Protein AF-A0A1B8H4B2-F1 (afdb_monomer)

Radius of gyration: 18.67 Å; Cα contacts (8 Å, |Δi|>4): 135; chains: 1; bounding box: 49×42×50 Å

Nearest PDB structures (foldseek):
  1f4z-assembly1_A  TM=3.715E-01  e=9.929E+00  Halobacterium salinarum
  3vkg-assembly2_A  TM=2.828E-01  e=6.479E+00  Dictyostelium discoideum
  3hao-assembly2_B  TM=2.052E-01  e=3.799E+00  Halobacterium salinarum
  3haq-assembly1_A  TM=2.045E-01  e=4.008E+00  Halobacterium salinarum
  3vkh-assembly2_B  TM=1.996E-01  e=5.520E+00  Dictyostelium discoideum

pLDDT: mean 79.09, std 17.7, range [23.7, 95.62]

Sequence (175 aa):
MKLTNILPSAHKASPENKCLKNMSELPYINKLLQKLDSLKNTNVKFEGQYVNFRSDIVKLSKNVLSLHYNAELTDLGIKDKPEQIKNEPAKTTLNERAKEWYQQERNTIPVAIIKREIDHVCAEKKIGLTSEEINRIVDIVNEKHIQNNMLAKDGATYSTMFSLKLDGELSKKNK

Mean predicted aligned error: 9.48 Å

Structure (mmCIF, N/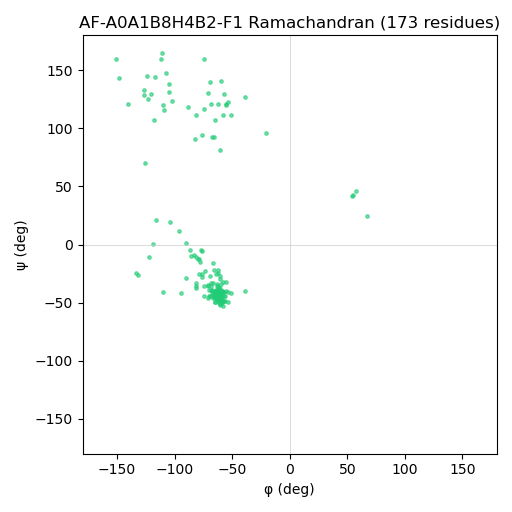CA/C/O backbone):
data_AF-A0A1B8H4B2-F1
#
_entry.id   AF-A0A1B8H4B2-F1
#
loop_
_atom_site.group_PDB
_atom_site.id
_atom_site.type_symbol
_atom_site.label_atom_id
_atom_site.label_alt_id
_atom_site.label_comp_id
_atom_site.label_asym_id
_atom_site.label_entity_id
_atom_site.label_seq_id
_atom_site.pdbx_PDB_ins_code
_atom_site.Cartn_x
_atom_site.Cartn_y
_atom_site.Cartn_z
_atom_site.occupancy
_atom_site.B_iso_or_equiv
_atom_site.auth_seq_id
_atom_site.auth_comp_id
_atom_site.auth_asym_id
_atom_site.auth_atom_id
_atom_site.pdbx_PDB_model_num
ATOM 1 N N . MET A 1 1 ? 8.060 24.502 3.708 1.00 30.12 1 MET A N 1
ATOM 2 C CA . MET A 1 1 ? 7.908 23.917 2.357 1.00 30.12 1 MET A CA 1
ATOM 3 C C . MET A 1 1 ? 6.444 24.003 1.957 1.00 30.12 1 MET A C 1
ATOM 5 O O . MET A 1 1 ? 5.607 23.489 2.686 1.00 30.12 1 MET A O 1
ATOM 9 N N . LYS A 1 2 ? 6.115 24.718 0.875 1.00 23.70 2 LYS A N 1
ATOM 10 C CA . LYS A 1 2 ? 4.740 24.812 0.360 1.00 23.70 2 LYS A CA 1
ATOM 11 C C . LYS A 1 2 ? 4.450 23.566 -0.481 1.00 23.70 2 LYS A C 1
ATOM 13 O O . LYS A 1 2 ? 5.031 23.420 -1.549 1.00 23.70 2 LYS A O 1
ATOM 18 N N . LEU A 1 3 ? 3.563 22.696 -0.000 1.00 29.05 3 LEU A N 1
ATOM 19 C CA . LEU A 1 3 ? 2.916 21.663 -0.812 1.00 29.05 3 LEU A CA 1
ATOM 20 C C . LEU A 1 3 ? 1.990 22.369 -1.807 1.00 29.05 3 LEU A C 1
ATOM 22 O O . LEU A 1 3 ? 0.854 22.722 -1.495 1.00 29.05 3 LEU A O 1
ATOM 26 N N . THR A 1 4 ? 2.504 22.653 -2.998 1.00 28.56 4 THR A N 1
ATOM 27 C CA . THR A 1 4 ? 1.667 22.999 -4.142 1.00 28.56 4 THR A CA 1
ATOM 28 C C . THR A 1 4 ? 0.826 21.778 -4.488 1.00 28.56 4 THR A C 1
ATOM 30 O O . THR A 1 4 ? 1.342 20.796 -5.018 1.00 28.56 4 THR A O 1
ATOM 33 N N . ASN A 1 5 ? -0.470 21.850 -4.175 1.00 33.06 5 ASN A N 1
ATOM 34 C CA . ASN A 1 5 ? -1.506 20.977 -4.719 1.00 33.06 5 ASN A CA 1
ATOM 35 C C . ASN A 1 5 ? -1.555 21.162 -6.240 1.00 33.06 5 ASN A C 1
ATOM 37 O O . ASN A 1 5 ? -2.374 21.912 -6.767 1.00 33.06 5 ASN A O 1
ATOM 41 N N . ILE A 1 6 ? -0.654 20.494 -6.952 1.00 34.59 6 ILE A N 1
ATOM 42 C CA . ILE A 1 6 ? -0.807 20.266 -8.381 1.00 34.59 6 ILE A CA 1
ATOM 43 C C . ILE A 1 6 ? -1.840 19.149 -8.474 1.00 34.59 6 ILE A C 1
ATOM 45 O O . ILE A 1 6 ? -1.501 17.980 -8.334 1.00 34.59 6 ILE A O 1
ATOM 49 N N . LEU A 1 7 ? -3.117 19.508 -8.636 1.00 33.91 7 LEU A N 1
ATOM 50 C CA . LEU A 1 7 ? -4.117 18.566 -9.133 1.00 33.91 7 LEU A CA 1
ATOM 51 C C . LEU A 1 7 ? -3.621 18.082 -10.502 1.00 33.91 7 LEU A C 1
ATOM 53 O O . LEU A 1 7 ? -3.609 18.887 -11.439 1.00 33.91 7 LEU A O 1
ATOM 57 N N . PRO A 1 8 ? -3.222 16.808 -10.675 1.00 36.84 8 PRO A N 1
ATOM 58 C CA . PRO A 1 8 ? -2.972 16.299 -12.005 1.00 36.84 8 PRO A CA 1
ATOM 59 C C . PRO A 1 8 ? -4.336 16.233 -12.681 1.00 36.84 8 PRO A C 1
ATOM 61 O O . PRO A 1 8 ? -5.260 15.577 -12.192 1.00 36.84 8 PRO A O 1
ATOM 64 N N . SER A 1 9 ? -4.468 16.952 -13.793 1.00 34.56 9 SER A N 1
ATOM 65 C CA . SER A 1 9 ? -5.595 16.861 -14.716 1.00 34.56 9 SER A CA 1
ATOM 66 C C . SER A 1 9 ? -6.030 15.402 -14.860 1.00 34.56 9 SER A C 1
ATOM 68 O O . SER A 1 9 ? -5.176 14.553 -15.141 1.00 34.56 9 SER A O 1
ATOM 70 N N . ALA A 1 10 ? -7.326 15.143 -14.646 1.00 38.44 10 ALA A N 1
ATOM 71 C CA . ALA A 1 10 ? -7.994 13.844 -14.710 1.00 38.44 10 ALA A CA 1
ATOM 72 C C . ALA A 1 10 ? -7.206 12.808 -15.528 1.00 38.44 10 ALA A C 1
ATOM 74 O O . ALA A 1 10 ? -7.279 12.769 -16.759 1.00 38.44 10 ALA A O 1
ATOM 75 N N . HIS A 1 11 ? -6.416 11.984 -14.833 1.00 40.41 11 HIS A N 1
ATOM 76 C CA . HIS A 1 11 ? -5.754 10.838 -15.433 1.00 40.41 11 HIS A CA 1
ATOM 77 C C . HIS A 1 11 ? -6.846 9.856 -15.850 1.00 40.41 11 HIS A C 1
ATOM 79 O O . HIS A 1 11 ? -7.305 9.039 -15.057 1.00 40.41 11 HIS A O 1
ATOM 85 N N . LYS A 1 12 ? -7.308 9.959 -17.102 1.00 39.72 12 LYS A N 1
ATOM 86 C CA . LYS A 1 12 ? -8.072 8.883 -17.733 1.00 39.72 12 LYS A CA 1
ATOM 87 C C . LYS A 1 12 ? -7.207 7.632 -17.638 1.00 39.72 12 LYS A C 1
ATOM 89 O O . LYS A 1 12 ? -6.075 7.641 -18.121 1.00 39.72 12 LYS A O 1
ATOM 94 N N . ALA A 1 13 ? -7.734 6.593 -16.993 1.00 40.00 13 ALA A N 1
ATOM 95 C CA . ALA A 1 13 ? -7.097 5.289 -16.932 1.00 40.00 13 ALA A CA 1
ATOM 96 C C . ALA A 1 13 ? -6.724 4.863 -18.361 1.00 40.00 13 ALA A C 1
ATOM 98 O O . ALA A 1 13 ? -7.590 4.662 -19.214 1.00 40.00 13 ALA A O 1
ATOM 99 N N . SER A 1 14 ? -5.421 4.821 -18.638 1.00 42.91 14 SER A N 1
ATOM 100 C CA . SER A 1 14 ? -4.885 4.231 -19.860 1.00 42.91 14 SER A CA 1
ATOM 101 C C . SER A 1 14 ? -5.310 2.758 -19.907 1.00 42.91 14 SER A C 1
ATOM 103 O O . SER A 1 14 ? -5.304 2.117 -18.854 1.00 42.91 14 SER A O 1
ATOM 105 N N . PRO A 1 15 ? -5.681 2.204 -21.077 1.00 43.34 15 PRO A N 1
ATOM 106 C CA . PRO A 1 15 ? -6.052 0.799 -21.177 1.00 43.34 15 PRO A CA 1
ATOM 107 C C . PRO A 1 15 ? -4.941 -0.100 -20.606 1.00 43.34 15 PRO A C 1
ATOM 109 O O . PRO A 1 15 ? -3.798 -0.047 -21.070 1.00 43.34 15 PRO A O 1
ATOM 112 N N . GLU A 1 16 ? -5.312 -0.920 -19.610 1.00 48.84 16 GLU A N 1
ATOM 113 C CA . GLU A 1 16 ? -4.465 -1.800 -18.775 1.00 48.84 16 GLU A CA 1
ATOM 114 C C . GLU A 1 16 ? -3.327 -2.484 -19.561 1.00 48.84 16 GLU A C 1
ATOM 116 O O . GLU A 1 16 ? -2.185 -2.560 -19.106 1.00 48.84 16 GLU A O 1
ATOM 121 N N . ASN A 1 17 ? -3.605 -2.923 -20.790 1.00 50.09 17 ASN A N 1
ATOM 122 C CA . ASN A 1 17 ? -2.714 -3.788 -21.562 1.00 50.09 17 ASN A CA 1
ATOM 123 C C . ASN A 1 17 ? -1.403 -3.142 -22.041 1.00 50.09 17 ASN A C 1
ATOM 125 O O . ASN A 1 17 ? -0.423 -3.862 -22.230 1.00 50.09 17 ASN A O 1
ATOM 129 N N . LYS A 1 18 ? -1.334 -1.816 -22.244 1.00 54.12 18 LYS A N 1
ATOM 130 C CA . LYS A 1 18 ? -0.090 -1.183 -22.739 1.00 54.12 18 LYS A CA 1
ATOM 131 C C . LYS A 1 18 ? 0.933 -0.939 -21.627 1.00 54.12 18 LYS A C 1
ATOM 133 O O . LYS A 1 18 ? 2.124 -1.131 -21.854 1.00 54.12 18 LYS A O 1
ATOM 138 N N . CYS A 1 19 ? 0.484 -0.564 -20.428 1.00 63.81 19 CYS A N 1
ATOM 139 C CA . CYS A 1 19 ? 1.382 -0.304 -19.299 1.00 63.81 19 CYS A CA 1
ATOM 140 C C . CYS A 1 19 ? 1.935 -1.607 -18.696 1.00 63.81 19 CYS A C 1
ATOM 142 O O . CYS A 1 19 ? 3.105 -1.648 -18.325 1.00 63.81 19 CYS A O 1
ATOM 144 N N . LEU A 1 20 ? 1.136 -2.685 -18.650 1.00 65.38 20 LEU A N 1
ATOM 145 C CA . LEU A 1 20 ? 1.520 -3.978 -18.054 1.00 65.38 20 LEU A CA 1
ATOM 146 C C . LEU A 1 20 ? 2.768 -4.603 -18.684 1.00 65.38 20 LEU A C 1
ATOM 148 O O . LEU A 1 20 ? 3.631 -5.092 -17.957 1.00 65.38 20 LEU A O 1
ATOM 152 N N . LYS A 1 21 ? 2.911 -4.529 -20.012 1.00 70.69 21 LYS A N 1
ATOM 153 C CA . LYS A 1 21 ? 4.080 -5.090 -20.702 1.00 70.69 21 LYS A CA 1
ATOM 154 C C . LYS A 1 21 ? 5.376 -4.387 -20.284 1.00 70.69 21 LYS A C 1
ATOM 156 O O . LYS A 1 21 ? 6.321 -5.056 -19.886 1.00 70.69 21 LYS A O 1
ATOM 161 N N . ASN A 1 22 ? 5.391 -3.056 -20.279 1.00 73.62 22 ASN A N 1
ATOM 162 C CA . ASN A 1 22 ? 6.582 -2.285 -19.906 1.00 73.62 22 ASN A CA 1
ATOM 163 C C . ASN A 1 22 ? 6.877 -2.375 -18.398 1.00 73.62 22 ASN A C 1
ATOM 165 O O . ASN A 1 22 ? 8.034 -2.453 -18.000 1.00 73.62 22 ASN A O 1
ATOM 169 N N . MET A 1 23 ? 5.838 -2.432 -17.556 1.00 81.19 23 MET A N 1
ATOM 170 C CA . MET A 1 23 ? 5.988 -2.651 -16.113 1.00 81.19 23 MET A CA 1
ATOM 171 C C . MET A 1 23 ? 6.643 -3.998 -15.789 1.00 81.19 23 MET A C 1
ATOM 173 O O . MET A 1 23 ? 7.462 -4.073 -14.877 1.00 81.19 23 MET A O 1
ATOM 177 N N . SER A 1 24 ? 6.316 -5.053 -16.542 1.00 78.00 24 SER A N 1
ATOM 178 C CA . SER A 1 24 ? 6.902 -6.386 -16.342 1.00 78.00 24 SER A CA 1
ATOM 179 C C . SER A 1 24 ? 8.402 -6.457 -16.654 1.00 78.00 24 SER A C 1
ATOM 181 O O . SER A 1 24 ? 9.077 -7.378 -16.198 1.00 78.00 24 SER A O 1
ATOM 183 N N . GLU A 1 25 ? 8.949 -5.465 -17.366 1.00 83.50 25 GLU A N 1
ATOM 184 C CA . GLU A 1 25 ? 10.391 -5.352 -17.609 1.00 83.50 25 GLU A CA 1
ATOM 185 C C . GLU A 1 25 ? 11.158 -4.799 -16.397 1.00 83.50 25 GLU A C 1
ATOM 187 O O . GLU A 1 25 ? 12.382 -4.919 -16.348 1.00 83.50 25 GLU A O 1
ATOM 192 N N . LEU A 1 26 ? 10.468 -4.204 -15.415 1.00 85.81 26 LEU A N 1
ATOM 193 C CA . LEU A 1 26 ? 11.086 -3.710 -14.186 1.00 85.81 26 LEU A CA 1
ATOM 194 C C . LEU A 1 26 ? 11.129 -4.832 -13.136 1.00 85.81 26 LEU A C 1
ATOM 196 O O . LEU A 1 26 ? 10.068 -5.301 -12.711 1.00 85.81 26 LEU A O 1
ATOM 200 N N . PRO A 1 27 ? 12.318 -5.261 -12.663 1.00 88.00 27 PRO A N 1
ATOM 201 C CA . PRO A 1 27 ? 12.447 -6.445 -11.813 1.00 88.00 27 PRO A CA 1
ATOM 202 C C . PRO A 1 27 ? 11.582 -6.425 -10.547 1.00 88.00 27 PRO A C 1
ATOM 204 O O . PRO A 1 27 ? 11.022 -7.449 -10.156 1.00 88.00 27 PRO A O 1
ATOM 207 N N . TYR A 1 28 ? 11.469 -5.276 -9.882 1.00 89.00 28 TYR A N 1
ATOM 208 C CA . TYR A 1 28 ? 10.693 -5.132 -8.656 1.00 89.00 28 TYR A CA 1
ATOM 209 C C . TYR A 1 28 ? 9.188 -5.120 -8.929 1.00 89.00 28 TYR A C 1
ATOM 211 O O . TYR A 1 28 ? 8.451 -5.840 -8.257 1.00 89.00 28 TYR A O 1
ATOM 219 N N . ILE A 1 29 ? 8.729 -4.384 -9.947 1.00 87.75 29 ILE A N 1
ATOM 220 C CA . ILE A 1 29 ? 7.307 -4.366 -10.321 1.00 87.75 29 ILE A CA 1
ATOM 221 C C . ILE A 1 29 ? 6.866 -5.752 -10.796 1.00 87.75 29 ILE A C 1
ATOM 223 O O . ILE A 1 29 ? 5.813 -6.228 -10.381 1.00 87.75 29 ILE A O 1
ATOM 227 N N . ASN A 1 30 ? 7.699 -6.457 -11.565 1.00 89.88 30 ASN A N 1
ATOM 228 C CA . ASN A 1 30 ? 7.417 -7.830 -11.973 1.00 89.88 30 ASN A CA 1
ATOM 229 C C . ASN A 1 30 ? 7.251 -8.771 -10.766 1.00 89.88 30 ASN A C 1
ATOM 231 O O . ASN A 1 30 ? 6.306 -9.553 -10.716 1.00 89.88 30 ASN A O 1
ATOM 235 N N . LYS A 1 31 ? 8.100 -8.645 -9.735 1.00 91.44 31 LYS A N 1
ATOM 236 C CA . LYS A 1 31 ? 7.929 -9.400 -8.479 1.00 91.44 31 LYS A CA 1
ATOM 237 C C . LYS A 1 31 ? 6.599 -9.087 -7.787 1.00 91.44 31 LYS A C 1
ATOM 239 O O . LYS A 1 31 ? 5.997 -9.990 -7.210 1.00 91.44 31 LYS A O 1
ATOM 244 N N . LEU A 1 32 ? 6.139 -7.834 -7.812 1.00 90.50 32 LEU A N 1
ATOM 245 C CA . LEU A 1 32 ? 4.829 -7.467 -7.264 1.00 90.50 32 LEU A CA 1
ATOM 246 C C . LEU A 1 32 ? 3.690 -8.076 -8.090 1.00 90.50 32 LEU A C 1
ATOM 248 O O . LEU A 1 32 ? 2.776 -8.653 -7.509 1.00 90.50 32 LEU A O 1
ATOM 252 N N . LEU A 1 33 ? 3.772 -8.025 -9.422 1.00 89.62 33 LEU A N 1
ATOM 253 C CA . LEU A 1 33 ? 2.786 -8.636 -10.319 1.00 89.62 33 LEU A CA 1
ATOM 254 C C . LEU A 1 33 ? 2.684 -10.152 -10.104 1.00 89.62 33 LEU A C 1
ATOM 256 O O . LEU A 1 33 ? 1.586 -10.661 -9.910 1.00 89.62 33 LEU A O 1
ATOM 260 N N . GLN A 1 34 ? 3.818 -10.852 -10.019 1.00 90.19 34 GLN A N 1
ATOM 261 C CA . GLN A 1 34 ? 3.853 -12.290 -9.729 1.00 90.19 34 GLN A CA 1
ATOM 262 C C . GLN A 1 34 ? 3.204 -12.630 -8.382 1.00 90.19 34 GLN A C 1
ATOM 264 O O . GLN A 1 34 ? 2.477 -13.617 -8.273 1.00 90.19 34 GLN A O 1
ATOM 269 N N . LYS A 1 35 ? 3.426 -11.804 -7.349 1.00 88.88 35 LYS A N 1
ATOM 270 C CA . LYS A 1 35 ? 2.748 -11.970 -6.055 1.00 88.88 35 LYS A CA 1
ATOM 271 C C . LYS A 1 35 ? 1.239 -11.803 -6.188 1.00 88.88 35 LYS A C 1
ATOM 273 O O . LYS A 1 35 ? 0.509 -12.617 -5.633 1.00 88.88 35 LYS A O 1
ATOM 278 N N . LEU A 1 36 ? 0.777 -10.792 -6.923 1.00 89.12 36 LEU A N 1
ATOM 279 C CA . LEU A 1 36 ? -0.651 -10.579 -7.162 1.00 89.12 36 LEU A CA 1
ATOM 280 C C . LEU A 1 36 ? -1.280 -11.758 -7.906 1.00 89.12 36 LEU A C 1
ATOM 282 O O . LEU A 1 36 ? -2.327 -12.240 -7.491 1.00 89.12 36 LEU A O 1
ATOM 286 N N . ASP A 1 37 ? -0.619 -12.268 -8.943 1.00 85.94 37 ASP A N 1
ATOM 287 C CA . ASP A 1 37 ? -1.115 -13.403 -9.729 1.00 85.94 37 ASP A CA 1
ATOM 288 C C . ASP A 1 37 ? -1.172 -14.711 -8.919 1.00 85.94 37 ASP A C 1
ATOM 290 O O . ASP A 1 37 ? -1.938 -15.613 -9.247 1.00 85.94 37 ASP A O 1
ATOM 294 N N . SER A 1 38 ? -0.400 -14.811 -7.830 1.00 88.44 38 SER A N 1
ATOM 295 C CA . SER A 1 38 ? -0.439 -15.958 -6.913 1.00 88.44 38 SER A CA 1
ATOM 296 C C . SER A 1 38 ? -1.584 -15.914 -5.889 1.00 88.44 38 SER A C 1
ATOM 298 O O . SER A 1 38 ? -1.831 -16.911 -5.203 1.00 88.44 38 SER A O 1
ATOM 300 N N . LEU A 1 39 ? -2.285 -14.778 -5.761 1.00 87.44 39 LEU A N 1
ATOM 301 C CA . LEU A 1 39 ? -3.377 -14.625 -4.803 1.00 87.44 39 LEU A CA 1
ATOM 302 C C . LEU A 1 39 ? -4.592 -15.467 -5.207 1.00 87.44 39 LEU A C 1
ATOM 304 O O . LEU A 1 39 ? -4.986 -15.535 -6.368 1.00 87.44 39 LEU A O 1
ATOM 308 N N . LYS A 1 40 ? -5.230 -16.081 -4.208 1.00 84.12 40 LYS A N 1
ATOM 309 C CA . LYS A 1 40 ? -6.493 -16.816 -4.353 1.00 84.12 40 LYS A CA 1
ATOM 310 C C . LYS A 1 40 ? -7.609 -16.068 -3.631 1.00 84.12 40 LYS A C 1
ATOM 312 O O . LYS A 1 40 ? -7.338 -15.287 -2.725 1.00 84.12 40 LYS A O 1
ATOM 317 N N . ASN A 1 41 ? -8.860 -16.345 -4.003 1.00 81.81 41 ASN A N 1
ATOM 318 C CA . ASN A 1 41 ? -10.054 -15.754 -3.381 1.00 81.81 41 ASN A CA 1
ATOM 319 C C . ASN A 1 41 ? -10.066 -14.214 -3.431 1.00 81.81 41 ASN A C 1
ATOM 321 O O . ASN A 1 41 ? -10.342 -13.541 -2.445 1.00 81.81 41 ASN A O 1
ATOM 325 N N . THR A 1 42 ? -9.756 -13.655 -4.599 1.00 86.31 42 THR A N 1
ATOM 326 C CA . THR A 1 42 ? -9.561 -12.209 -4.806 1.00 86.31 42 THR A CA 1
ATOM 327 C C . THR A 1 42 ? -10.862 -11.459 -5.080 1.00 86.31 42 THR A C 1
ATOM 329 O O . THR A 1 42 ? -10.880 -10.231 -5.088 1.00 86.31 42 THR A O 1
ATOM 332 N N . ASN A 1 43 ? -11.961 -12.184 -5.299 1.00 85.44 43 ASN A N 1
ATOM 333 C CA . ASN A 1 43 ? -13.281 -11.605 -5.495 1.00 85.44 43 ASN A CA 1
ATOM 334 C C . ASN A 1 43 ? -13.842 -11.099 -4.164 1.00 85.44 43 ASN A C 1
ATOM 336 O O . ASN A 1 43 ? -14.139 -11.885 -3.268 1.00 85.44 43 ASN A O 1
ATOM 340 N N . VAL A 1 44 ? -14.060 -9.791 -4.079 1.00 82.25 44 VAL A N 1
ATOM 341 C CA . VAL A 1 44 ? -14.752 -9.138 -2.969 1.00 82.25 44 VAL A CA 1
ATOM 342 C C . VAL A 1 44 ? -16.148 -8.757 -3.428 1.00 82.25 44 VAL A C 1
ATOM 344 O O . VAL A 1 44 ? -16.329 -8.159 -4.493 1.00 82.25 44 VAL A O 1
ATOM 347 N N . LYS A 1 45 ? -17.136 -9.103 -2.605 1.00 83.19 45 LYS A N 1
ATOM 348 C CA . LYS A 1 45 ? -18.535 -8.739 -2.794 1.00 8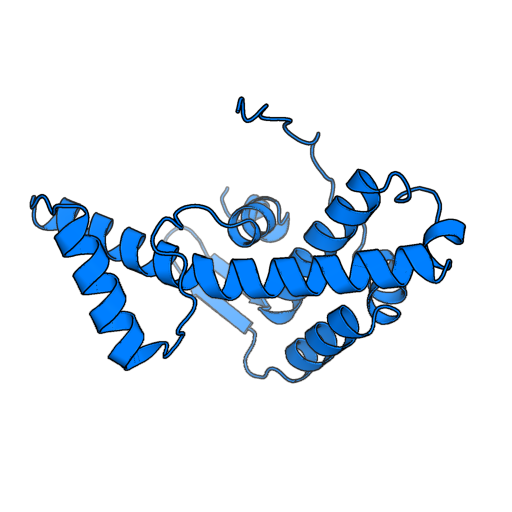3.19 45 LYS A CA 1
ATOM 349 C C . LYS A 1 45 ? -19.036 -8.068 -1.522 1.00 83.19 45 LYS A C 1
ATOM 351 O O . LYS A 1 45 ? -18.884 -8.616 -0.436 1.00 83.19 45 LYS A O 1
ATOM 356 N N . PHE A 1 46 ? -19.630 -6.898 -1.679 1.00 78.81 46 PHE A N 1
ATOM 357 C CA . PHE A 1 46 ? -20.357 -6.190 -0.640 1.00 78.81 46 PHE A CA 1
ATOM 358 C C . PHE A 1 46 ? -21.775 -5.947 -1.147 1.00 78.81 46 PHE A C 1
ATOM 360 O O . PHE A 1 46 ? -21.953 -5.399 -2.235 1.00 78.81 46 PHE A O 1
ATOM 367 N N . GLU A 1 47 ? -22.765 -6.376 -0.374 1.00 82.31 47 GLU A N 1
ATOM 368 C CA . GLU A 1 47 ? -24.180 -6.158 -0.668 1.00 82.31 47 GLU A CA 1
ATOM 369 C C . GLU A 1 47 ? -24.781 -5.313 0.445 1.00 82.31 47 GLU A C 1
ATOM 371 O O . GLU A 1 47 ? -24.952 -5.772 1.572 1.00 82.31 47 GLU A O 1
ATOM 376 N N . GLY A 1 48 ? -25.048 -4.051 0.130 1.00 76.31 48 GLY A N 1
ATOM 377 C CA . GLY A 1 48 ? -25.733 -3.113 1.002 1.00 76.31 48 GLY A CA 1
ATOM 378 C C . GLY A 1 48 ? -27.115 -2.774 0.458 1.00 76.31 48 GLY A C 1
ATOM 379 O O . GLY A 1 48 ? -27.410 -2.970 -0.718 1.00 76.31 48 GLY A O 1
ATOM 380 N N . GLN A 1 49 ? -27.953 -2.189 1.312 1.00 78.75 49 GLN A N 1
ATOM 381 C CA . GLN A 1 49 ? -29.323 -1.799 0.963 1.00 78.75 49 GLN A CA 1
ATOM 382 C C . GLN A 1 49 ? -29.404 -0.867 -0.262 1.00 78.75 49 GLN A C 1
ATOM 384 O O . GLN A 1 49 ? -30.369 -0.934 -1.017 1.00 78.75 49 GLN A O 1
ATOM 389 N N . TYR A 1 50 ? -28.388 -0.023 -0.465 1.00 73.56 50 TYR A N 1
ATOM 390 C CA . TYR A 1 50 ? -28.348 0.981 -1.536 1.00 73.56 50 TYR A CA 1
ATOM 391 C C . TYR A 1 50 ? -27.146 0.837 -2.473 1.00 73.56 50 TYR A C 1
ATOM 393 O O . TYR A 1 50 ? -27.095 1.496 -3.505 1.00 73.56 50 TYR A O 1
ATOM 401 N N . VAL A 1 51 ? -26.167 -0.003 -2.122 1.00 69.00 51 VAL A N 1
ATOM 402 C CA . VAL A 1 51 ? -24.922 -0.149 -2.881 1.00 69.00 51 VAL A CA 1
ATOM 403 C C . VAL A 1 51 ? -24.525 -1.612 -2.912 1.00 69.00 51 VAL A C 1
ATOM 405 O O . VAL A 1 51 ? -24.262 -2.215 -1.875 1.00 69.00 51 VAL A O 1
ATOM 408 N N . ASN A 1 52 ? -24.420 -2.157 -4.120 1.00 73.62 52 ASN A N 1
ATOM 409 C CA . ASN A 1 52 ? -23.841 -3.468 -4.367 1.00 73.62 52 ASN A CA 1
ATOM 410 C C . ASN A 1 52 ? -22.506 -3.280 -5.079 1.00 73.62 52 ASN A C 1
ATOM 412 O O . ASN A 1 52 ? -22.443 -2.726 -6.178 1.00 73.62 52 ASN A O 1
ATOM 416 N N . PHE A 1 53 ? -21.431 -3.760 -4.468 1.00 74.38 53 PHE A N 1
ATOM 417 C CA . PHE A 1 53 ? -20.094 -3.674 -5.026 1.00 74.38 53 PHE A CA 1
ATOM 418 C C . PHE A 1 53 ? -19.507 -5.067 -5.213 1.00 74.38 53 PHE A C 1
ATOM 420 O O . PHE A 1 53 ? -19.470 -5.883 -4.297 1.00 74.38 53 PHE A O 1
ATOM 427 N N . ARG A 1 54 ? -19.004 -5.322 -6.419 1.00 77.94 54 ARG A N 1
ATOM 428 C CA . ARG A 1 54 ? -18.168 -6.480 -6.725 1.00 77.94 54 ARG A CA 1
ATOM 429 C C . ARG A 1 54 ? -16.885 -5.994 -7.370 1.00 77.94 54 ARG A C 1
ATOM 431 O O . ARG A 1 54 ? -16.944 -5.189 -8.308 1.00 77.94 54 ARG A O 1
ATOM 438 N N . SER A 1 55 ? -15.761 -6.510 -6.890 1.00 81.12 55 SER A N 1
ATOM 439 C CA . SER A 1 55 ? -14.449 -6.238 -7.463 1.00 81.12 55 SER A CA 1
ATOM 440 C C . SER A 1 55 ? -13.482 -7.386 -7.259 1.00 81.12 55 SER A C 1
ATOM 442 O O . SER A 1 55 ? -13.654 -8.214 -6.369 1.00 81.12 55 SER A O 1
ATOM 444 N N . ASP A 1 56 ? -12.453 -7.403 -8.094 1.00 84.50 56 ASP A N 1
ATOM 445 C CA . ASP A 1 56 ? -11.313 -8.295 -7.976 1.00 84.50 56 ASP A CA 1
ATOM 446 C C . ASP A 1 56 ? -10.126 -7.516 -7.392 1.00 84.50 56 ASP A C 1
ATOM 448 O O . ASP A 1 56 ? -9.724 -6.480 -7.932 1.00 84.50 56 ASP A O 1
ATOM 452 N N . ILE A 1 57 ? -9.579 -7.998 -6.275 1.00 84.88 57 ILE A N 1
ATOM 453 C CA . ILE A 1 57 ? -8.420 -7.400 -5.602 1.00 84.88 57 ILE A CA 1
ATOM 454 C C .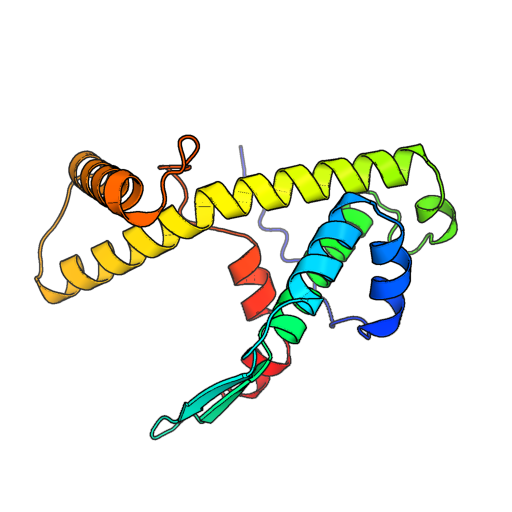 ILE A 1 57 ? -7.208 -7.353 -6.538 1.00 84.88 57 ILE A C 1
ATOM 456 O O . ILE A 1 57 ? -6.515 -6.342 -6.562 1.00 84.88 57 ILE A O 1
ATOM 460 N N . VAL A 1 58 ? -6.965 -8.387 -7.348 1.00 87.06 58 VAL A N 1
ATOM 461 C CA . VAL A 1 58 ? -5.827 -8.431 -8.281 1.00 87.06 58 VAL A CA 1
ATOM 462 C C . VAL A 1 58 ? -5.963 -7.342 -9.331 1.00 87.06 58 VAL A C 1
ATOM 464 O O . VAL A 1 58 ? -4.988 -6.645 -9.615 1.00 87.06 58 VAL A O 1
ATOM 467 N N . LYS A 1 59 ? -7.171 -7.150 -9.872 1.00 83.81 59 LYS A N 1
ATOM 468 C CA . LYS A 1 59 ? -7.435 -6.075 -10.836 1.00 83.81 59 LYS A CA 1
ATOM 469 C C . LYS A 1 59 ? -7.189 -4.703 -10.205 1.00 83.81 59 LYS A C 1
ATOM 471 O O . LYS A 1 59 ? -6.436 -3.904 -10.757 1.00 83.81 59 LYS A O 1
ATOM 476 N N . LEU A 1 60 ? -7.735 -4.461 -9.011 1.00 83.50 60 LEU A N 1
ATOM 477 C CA . LEU A 1 60 ? -7.518 -3.204 -8.284 1.00 83.50 60 LEU A CA 1
ATOM 478 C C . LEU A 1 60 ? -6.034 -2.958 -7.993 1.00 83.50 60 LEU A C 1
ATOM 480 O O . LEU A 1 60 ? -5.533 -1.859 -8.218 1.00 83.50 60 LEU A O 1
ATOM 484 N N . SER A 1 61 ? -5.303 -3.973 -7.536 1.00 86.50 61 SER A N 1
ATOM 485 C CA . SER A 1 61 ? -3.874 -3.844 -7.251 1.00 86.50 61 SER A CA 1
ATOM 486 C C . SER A 1 61 ? -3.052 -3.558 -8.511 1.00 86.50 61 SER A C 1
ATOM 488 O O . SER A 1 61 ? -2.161 -2.710 -8.474 1.00 86.50 61 SER A O 1
ATOM 490 N N . LYS A 1 62 ? -3.369 -4.195 -9.646 1.00 86.38 62 LYS A N 1
ATOM 491 C CA . LYS A 1 62 ? -2.735 -3.888 -10.941 1.00 86.38 62 LYS A CA 1
ATOM 492 C C . LYS A 1 62 ? -3.028 -2.454 -11.392 1.00 86.38 62 LYS A C 1
ATOM 494 O O . LYS A 1 62 ? -2.132 -1.798 -11.928 1.00 86.38 62 LYS A O 1
ATOM 499 N N . ASN A 1 63 ? -4.226 -1.937 -11.121 1.00 83.50 63 ASN A N 1
ATOM 500 C CA . ASN A 1 63 ? -4.580 -0.545 -11.407 1.00 83.50 63 ASN A CA 1
ATOM 501 C C . ASN A 1 63 ? -3.791 0.438 -10.542 1.00 83.50 63 ASN A C 1
ATOM 503 O O . ASN A 1 63 ? -3.238 1.398 -11.076 1.00 83.50 63 ASN A O 1
ATOM 507 N N . VAL A 1 64 ? -3.657 0.171 -9.239 1.00 86.56 64 VAL A N 1
ATOM 508 C CA . VAL A 1 64 ? -2.819 0.981 -8.338 1.00 86.56 64 VAL A CA 1
ATOM 509 C C . VAL A 1 64 ? -1.370 1.018 -8.831 1.00 86.56 64 VAL A C 1
ATOM 511 O O . VAL A 1 64 ? -0.807 2.101 -8.984 1.00 86.56 64 VAL A O 1
ATOM 514 N N . LEU A 1 65 ? -0.786 -0.141 -9.155 1.00 87.50 65 LEU A N 1
ATOM 515 C CA . LEU A 1 65 ? 0.580 -0.216 -9.687 1.00 87.50 65 LEU A CA 1
ATOM 516 C C . LEU A 1 65 ? 0.728 0.560 -11.000 1.00 87.50 65 LEU A C 1
ATOM 518 O O . LEU A 1 65 ? 1.700 1.290 -11.178 1.00 87.50 65 LEU A O 1
ATOM 522 N N . SER A 1 66 ? -0.254 0.449 -11.896 1.00 85.44 66 SER A N 1
ATOM 523 C CA . SER A 1 66 ? -0.257 1.168 -13.174 1.00 85.44 66 SER A CA 1
ATOM 524 C C . SER A 1 66 ? -0.336 2.682 -12.987 1.00 85.44 66 SER A C 1
ATOM 526 O O . SER A 1 66 ? 0.324 3.427 -13.711 1.00 85.44 66 SER A O 1
ATOM 528 N N . LEU A 1 67 ? -1.141 3.156 -12.033 1.00 84.25 67 LEU A N 1
ATOM 529 C CA . LEU A 1 67 ? -1.265 4.579 -11.719 1.00 84.25 67 LEU A CA 1
ATOM 530 C C . LEU A 1 67 ? 0.034 5.135 -11.138 1.00 84.25 67 LEU A C 1
ATOM 532 O O . LEU A 1 67 ? 0.498 6.169 -11.617 1.00 84.25 67 LEU A O 1
ATOM 536 N N . HIS A 1 68 ? 0.646 4.428 -10.185 1.00 86.50 68 HIS A N 1
ATOM 537 C CA . HIS A 1 68 ? 1.947 4.812 -9.639 1.00 86.50 68 HIS A CA 1
ATOM 538 C C . HIS A 1 68 ? 3.021 4.848 -10.736 1.00 86.50 68 HIS A C 1
ATOM 540 O O . HIS A 1 68 ? 3.658 5.877 -10.936 1.00 86.50 68 HIS A O 1
ATOM 546 N N . TYR A 1 69 ? 3.145 3.782 -11.531 1.00 86.88 69 TYR A N 1
ATOM 547 C CA . TYR A 1 69 ? 4.105 3.723 -12.635 1.00 86.88 69 TYR A CA 1
ATOM 548 C C . TYR A 1 69 ? 3.933 4.879 -13.632 1.00 86.88 69 TYR A C 1
ATOM 550 O O . TYR A 1 69 ? 4.904 5.525 -14.018 1.00 86.88 69 TYR A O 1
ATOM 558 N N . ASN A 1 70 ? 2.695 5.193 -14.021 1.00 86.12 70 ASN A N 1
ATOM 559 C CA . ASN A 1 70 ? 2.422 6.310 -14.925 1.00 86.12 70 ASN A CA 1
ATOM 560 C C . ASN A 1 70 ? 2.741 7.679 -14.303 1.00 86.12 70 ASN A C 1
ATOM 562 O O . ASN A 1 70 ? 3.127 8.593 -15.038 1.00 86.12 70 ASN A O 1
ATOM 566 N N . ALA A 1 71 ? 2.568 7.840 -12.988 1.00 84.94 71 ALA A N 1
ATOM 567 C CA . ALA A 1 71 ? 2.963 9.053 -12.280 1.00 84.94 71 ALA A CA 1
ATOM 568 C C . ALA A 1 71 ? 4.488 9.230 -12.322 1.00 84.94 71 ALA A C 1
ATOM 570 O O . ALA A 1 71 ? 4.957 10.291 -12.724 1.00 84.94 71 ALA A O 1
ATOM 571 N N . GLU A 1 72 ? 5.251 8.169 -12.051 1.00 88.69 72 GLU A N 1
ATOM 572 C CA . GLU A 1 72 ? 6.718 8.195 -12.123 1.00 88.69 72 GLU A CA 1
ATOM 573 C C . GLU A 1 72 ? 7.235 8.480 -13.539 1.00 88.69 72 GLU A C 1
ATOM 575 O O . GLU A 1 72 ? 8.128 9.303 -13.731 1.00 88.69 72 GLU A O 1
ATOM 580 N N . LEU A 1 73 ? 6.633 7.867 -14.564 1.00 86.56 73 LEU A N 1
ATOM 581 C CA . LEU A 1 73 ? 6.964 8.176 -15.960 1.00 86.56 73 LEU A CA 1
ATOM 582 C C . LEU A 1 73 ? 6.706 9.649 -16.317 1.00 86.56 73 LEU A C 1
ATOM 584 O O . LEU A 1 73 ? 7.412 10.216 -17.156 1.00 86.56 73 LEU A O 1
ATOM 588 N N . THR A 1 74 ? 5.670 10.250 -15.724 1.00 86.31 74 THR A N 1
ATOM 589 C CA . THR A 1 74 ? 5.334 11.666 -15.926 1.00 86.31 74 THR A CA 1
ATOM 590 C C . THR A 1 74 ? 6.360 12.560 -15.238 1.00 86.31 74 THR A C 1
ATOM 592 O O . THR A 1 74 ? 6.860 13.483 -15.874 1.00 86.31 74 THR A O 1
ATOM 595 N N . ASP A 1 75 ? 6.713 12.256 -13.986 1.00 86.50 75 ASP A N 1
ATOM 596 C CA . ASP A 1 75 ? 7.716 12.994 -13.206 1.00 86.50 75 ASP A CA 1
ATOM 597 C C . ASP A 1 75 ? 9.094 12.985 -13.883 1.00 86.50 75 ASP A C 1
ATOM 599 O O . ASP A 1 75 ? 9.763 14.010 -13.984 1.00 86.50 75 ASP A O 1
ATOM 603 N N . LEU A 1 76 ? 9.477 11.845 -14.462 1.00 85.69 76 LEU A N 1
ATOM 604 C CA . LEU A 1 76 ? 10.714 11.705 -15.230 1.00 85.69 76 LEU A CA 1
ATOM 605 C C . LEU A 1 76 ? 10.644 12.320 -16.643 1.00 85.69 76 LEU A C 1
ATOM 607 O O . LEU A 1 76 ? 11.650 12.339 -17.350 1.00 85.69 76 LEU A O 1
ATOM 611 N N . GLY A 1 77 ? 9.482 12.805 -17.095 1.00 83.94 77 GLY A N 1
ATOM 612 C CA . GLY A 1 77 ? 9.321 13.410 -18.424 1.00 83.94 77 GLY A CA 1
ATOM 613 C C . GLY A 1 77 ? 9.481 12.430 -19.598 1.00 83.94 77 GLY A C 1
ATOM 614 O O . GLY A 1 77 ? 9.832 12.846 -20.712 1.00 83.94 77 GLY A O 1
ATOM 615 N N . ILE A 1 78 ? 9.235 11.136 -19.352 1.00 84.44 78 ILE A N 1
ATOM 616 C CA . ILE A 1 78 ? 9.440 10.033 -20.313 1.00 84.44 78 ILE A CA 1
ATOM 617 C C . ILE A 1 78 ? 8.163 9.259 -20.668 1.00 84.44 78 ILE A C 1
ATOM 619 O O . ILE A 1 78 ? 8.216 8.328 -21.467 1.00 84.44 78 ILE A O 1
ATOM 623 N N . LYS A 1 79 ? 7.005 9.637 -20.115 1.00 79.31 79 LYS A N 1
ATOM 624 C CA . LYS A 1 79 ? 5.711 8.975 -20.371 1.00 79.31 79 LYS A CA 1
ATOM 625 C C . LYS A 1 79 ? 5.379 8.807 -21.854 1.00 79.31 79 LYS A C 1
ATOM 627 O O . LYS A 1 79 ? 4.932 7.736 -22.257 1.00 79.31 79 LYS A O 1
ATOM 632 N N . ASP A 1 80 ? 5.647 9.835 -22.651 1.00 78.19 80 ASP A N 1
ATOM 633 C CA . ASP A 1 80 ? 5.363 9.845 -24.090 1.00 78.19 80 ASP A CA 1
ATOM 634 C C . ASP A 1 80 ? 6.588 9.457 -24.943 1.00 78.19 80 ASP A C 1
ATOM 636 O O . ASP A 1 80 ? 6.573 9.622 -26.160 1.00 78.19 80 ASP A O 1
ATOM 640 N N . LYS A 1 81 ? 7.653 8.937 -24.309 1.00 80.31 81 LYS A N 1
ATOM 641 C CA . LYS A 1 81 ? 8.950 8.601 -24.925 1.00 80.31 81 LYS A CA 1
ATOM 642 C C . LYS A 1 81 ? 9.327 7.138 -24.644 1.00 80.31 81 LYS A C 1
ATOM 644 O O . LYS A 1 81 ? 10.219 6.864 -23.834 1.00 80.31 81 LYS A O 1
ATOM 649 N N . PRO A 1 82 ? 8.628 6.163 -25.253 1.00 71.00 82 PRO A N 1
ATOM 650 C CA . PRO A 1 82 ? 8.773 4.739 -24.933 1.00 71.00 82 PRO A CA 1
ATOM 651 C C . PRO A 1 82 ? 10.187 4.186 -25.166 1.00 71.00 82 PRO A C 1
ATOM 653 O O . PRO A 1 82 ? 10.600 3.238 -24.502 1.00 71.00 82 PRO A O 1
ATOM 656 N N . GLU A 1 83 ? 10.951 4.778 -26.079 1.00 76.31 83 GLU A N 1
ATOM 657 C CA . GLU A 1 83 ? 12.364 4.484 -26.307 1.00 76.31 83 GLU A CA 1
ATOM 658 C C . GLU A 1 83 ? 13.241 4.806 -25.090 1.00 76.31 83 GLU A C 1
ATOM 660 O O . GLU A 1 83 ? 14.165 4.053 -24.797 1.00 76.31 83 GLU A O 1
ATOM 665 N N . GLN A 1 84 ? 12.913 5.848 -24.319 1.00 75.06 84 GLN A N 1
ATOM 666 C CA . GLN A 1 84 ? 13.679 6.230 -23.129 1.00 75.06 84 GLN A CA 1
ATOM 667 C C . GLN A 1 84 ? 13.405 5.310 -21.937 1.00 75.06 84 GLN A C 1
ATOM 669 O O . GLN A 1 84 ? 14.285 5.113 -21.104 1.00 75.06 84 GLN A O 1
ATOM 674 N N . ILE A 1 85 ? 12.230 4.672 -21.893 1.00 72.56 85 ILE A N 1
ATOM 675 C CA . ILE A 1 85 ? 11.882 3.653 -20.885 1.00 72.56 85 ILE A CA 1
ATOM 676 C C . ILE A 1 85 ? 12.794 2.421 -21.013 1.00 72.56 85 ILE A C 1
ATOM 678 O O . ILE A 1 85 ? 13.023 1.709 -20.039 1.00 72.56 85 ILE A O 1
ATOM 682 N N . LYS A 1 86 ? 13.343 2.169 -22.209 1.00 75.25 86 LYS A N 1
ATOM 683 C CA . LYS A 1 86 ? 14.262 1.053 -22.457 1.00 75.25 86 LYS A CA 1
ATOM 684 C C . LYS A 1 86 ? 15.698 1.328 -22.007 1.00 75.25 86 LYS A C 1
ATOM 686 O O . LYS A 1 86 ? 16.476 0.383 -21.936 1.00 75.25 86 LYS A O 1
ATOM 691 N N . ASN A 1 87 ? 16.039 2.576 -21.686 1.00 82.19 87 ASN A N 1
ATOM 692 C CA . ASN A 1 87 ? 17.378 2.943 -21.240 1.00 82.19 87 ASN A CA 1
ATOM 693 C C . ASN A 1 87 ? 17.639 2.402 -19.826 1.00 82.19 87 ASN A C 1
ATOM 695 O O . ASN A 1 87 ? 16.854 2.651 -18.910 1.00 82.19 87 ASN A O 1
ATOM 699 N N . GLU A 1 88 ? 18.773 1.726 -19.628 1.00 82.69 88 GLU A N 1
ATOM 700 C CA . GLU A 1 88 ? 19.151 1.125 -18.337 1.00 82.69 88 GLU A CA 1
ATOM 701 C C . GLU A 1 88 ? 19.125 2.098 -17.139 1.00 82.69 88 GLU A C 1
ATOM 703 O O . GLU A 1 88 ? 18.590 1.725 -16.089 1.00 82.69 88 GLU A O 1
ATOM 708 N N . PRO A 1 89 ? 19.588 3.361 -17.258 1.00 85.06 89 PRO A N 1
ATOM 709 C CA . PRO A 1 89 ? 19.471 4.324 -16.163 1.00 85.06 89 PRO A CA 1
ATOM 710 C C . PRO A 1 89 ? 18.015 4.603 -15.770 1.00 85.06 89 PRO A C 1
ATOM 712 O O . PRO A 1 89 ? 17.680 4.573 -14.589 1.00 85.06 89 PRO A O 1
ATOM 715 N N . ALA A 1 90 ? 17.126 4.798 -16.751 1.00 83.50 90 ALA A N 1
ATOM 716 C CA . ALA A 1 90 ? 15.711 5.060 -16.494 1.00 83.50 90 ALA A CA 1
ATOM 717 C C . ALA A 1 90 ? 15.019 3.843 -15.861 1.00 83.50 90 ALA A C 1
ATOM 719 O O . ALA A 1 90 ? 14.245 4.000 -14.916 1.00 83.50 90 ALA A O 1
ATOM 720 N N . LYS A 1 91 ? 15.334 2.624 -16.326 1.00 85.44 91 LYS A N 1
ATOM 721 C CA . LYS A 1 91 ? 14.840 1.381 -15.713 1.00 85.44 91 LYS A CA 1
ATOM 722 C C . LYS A 1 91 ? 15.282 1.245 -14.262 1.00 85.44 91 LYS A C 1
ATOM 724 O O . LYS A 1 91 ? 14.462 0.911 -13.409 1.00 85.44 91 LYS A O 1
ATOM 729 N N . THR A 1 92 ? 16.553 1.523 -13.985 1.00 88.25 92 THR A N 1
ATOM 730 C CA . THR A 1 92 ? 17.117 1.452 -12.633 1.00 88.25 92 THR A CA 1
ATOM 731 C C . THR A 1 92 ? 16.403 2.429 -11.704 1.00 88.25 92 THR A C 1
ATOM 733 O O . THR A 1 92 ? 15.865 2.006 -10.681 1.00 88.25 92 THR A O 1
ATOM 736 N N . THR A 1 93 ? 16.274 3.696 -12.112 1.00 90.50 93 THR A N 1
ATOM 737 C CA . THR A 1 93 ? 15.570 4.722 -11.331 1.00 90.50 93 THR A CA 1
ATOM 738 C C . THR A 1 93 ? 14.104 4.364 -11.087 1.00 90.50 93 THR A C 1
ATOM 740 O O . THR A 1 93 ? 13.640 4.425 -9.952 1.00 90.50 93 THR A O 1
ATOM 743 N N . LEU A 1 94 ? 13.362 3.940 -12.116 1.00 89.50 94 LEU A N 1
ATOM 744 C CA . LEU A 1 94 ? 11.960 3.530 -11.958 1.00 89.50 94 LEU A CA 1
ATOM 745 C C . LEU A 1 94 ? 11.814 2.349 -10.989 1.00 89.50 94 LEU A C 1
ATOM 747 O O . LEU A 1 94 ? 10.880 2.300 -10.189 1.00 89.50 94 LEU A O 1
ATOM 751 N N . ASN A 1 95 ? 12.736 1.391 -11.055 1.00 90.50 95 ASN A N 1
ATOM 752 C CA . ASN A 1 95 ? 12.728 0.215 -10.199 1.00 90.50 95 ASN A CA 1
ATOM 753 C C . ASN A 1 95 ? 13.027 0.555 -8.728 1.00 90.50 95 ASN A C 1
ATOM 755 O O . ASN A 1 95 ? 12.403 -0.013 -7.829 1.00 90.50 95 ASN A O 1
ATOM 759 N N . GLU A 1 96 ? 13.960 1.475 -8.480 1.00 92.56 96 GLU A N 1
ATOM 760 C CA . GLU A 1 96 ? 14.271 1.987 -7.141 1.00 92.56 96 GLU A CA 1
ATOM 761 C C . GLU A 1 96 ? 13.092 2.759 -6.554 1.00 92.56 96 GLU A C 1
ATOM 763 O O . GLU A 1 96 ? 12.634 2.421 -5.462 1.00 92.56 96 GLU A O 1
ATOM 768 N N . ARG A 1 97 ? 12.516 3.693 -7.317 1.00 92.94 97 ARG A N 1
ATOM 769 C CA . ARG A 1 97 ? 11.346 4.468 -6.882 1.00 92.94 97 ARG A CA 1
ATOM 770 C C . ARG A 1 97 ? 10.140 3.585 -6.568 1.00 92.94 97 ARG A C 1
ATOM 772 O O . ARG A 1 97 ? 9.503 3.768 -5.536 1.00 92.94 97 ARG A O 1
ATOM 779 N N . ALA A 1 98 ? 9.874 2.556 -7.378 1.00 90.94 98 ALA A N 1
ATOM 780 C CA . ALA A 1 98 ? 8.808 1.592 -7.090 1.00 90.94 98 ALA A CA 1
ATOM 781 C C . ALA A 1 98 ? 9.045 0.823 -5.775 1.00 90.94 98 ALA A C 1
ATOM 783 O O . ALA A 1 98 ? 8.100 0.509 -5.046 1.00 90.94 98 ALA A O 1
ATOM 784 N N . LYS A 1 99 ? 10.308 0.510 -5.456 1.00 93.81 99 LYS A N 1
ATOM 785 C CA . LYS A 1 99 ? 10.683 -0.142 -4.194 1.00 93.81 99 LYS A CA 1
ATOM 786 C C . LYS A 1 99 ? 10.517 0.799 -3.007 1.00 93.81 99 LYS A C 1
ATOM 788 O O . LYS A 1 99 ? 9.984 0.370 -1.985 1.00 93.81 99 LYS A O 1
ATOM 793 N N . GLU A 1 100 ? 10.956 2.044 -3.136 1.00 93.12 100 GLU A N 1
ATOM 794 C CA . GLU A 1 100 ? 10.794 3.077 -2.111 1.00 93.12 100 GLU A CA 1
ATOM 795 C C . GLU A 1 100 ? 9.319 3.334 -1.816 1.00 93.12 100 GLU A C 1
ATOM 797 O O . GLU A 1 100 ? 8.905 3.219 -0.663 1.00 93.12 100 GLU A O 1
ATOM 802 N N . TRP A 1 101 ? 8.518 3.563 -2.859 1.00 92.88 101 TRP A N 1
ATOM 803 C CA . TRP A 1 101 ? 7.072 3.735 -2.758 1.00 92.88 101 TRP A CA 1
ATOM 804 C C . TRP A 1 101 ? 6.408 2.569 -2.023 1.00 92.88 101 TRP A C 1
ATOM 806 O O . TRP A 1 101 ? 5.667 2.776 -1.063 1.00 92.88 101 TRP A O 1
ATOM 816 N N . TYR A 1 102 ? 6.719 1.325 -2.403 1.00 91.88 102 TYR A N 1
ATOM 817 C CA . TYR A 1 102 ? 6.133 0.160 -1.742 1.00 91.88 102 TYR A CA 1
ATOM 818 C C . TYR A 1 102 ? 6.493 0.092 -0.250 1.00 91.88 102 TYR A C 1
ATOM 820 O O . TYR A 1 102 ? 5.639 -0.242 0.573 1.00 91.88 102 TYR A O 1
ATOM 828 N N . GLN A 1 103 ? 7.743 0.395 0.126 1.00 91.19 103 GLN A N 1
ATOM 829 C CA . GLN A 1 103 ? 8.140 0.414 1.539 1.00 91.19 103 GLN A CA 1
ATOM 830 C C . GLN A 1 103 ? 7.455 1.546 2.305 1.00 91.19 103 GLN A C 1
ATOM 832 O O . GLN A 1 103 ? 6.994 1.320 3.421 1.00 91.19 103 GLN A O 1
ATOM 837 N N . GLN A 1 104 ? 7.337 2.732 1.705 1.00 91.44 104 GLN A N 1
ATOM 838 C CA . GLN A 1 104 ? 6.596 3.849 2.289 1.00 91.44 104 GLN A CA 1
ATOM 839 C C . GLN A 1 104 ? 5.138 3.452 2.551 1.00 91.44 104 GLN A C 1
ATOM 841 O O . GLN A 1 104 ? 4.685 3.514 3.690 1.00 91.44 104 GLN A O 1
ATOM 846 N N . GLU A 1 105 ? 4.424 2.933 1.549 1.00 90.62 105 GLU A N 1
ATOM 847 C CA . GLU A 1 105 ? 3.031 2.492 1.706 1.00 90.62 105 GLU A CA 1
ATOM 848 C C . GLU A 1 105 ? 2.897 1.388 2.769 1.00 90.62 105 GLU A C 1
ATOM 850 O O . GLU A 1 105 ? 2.003 1.444 3.615 1.00 90.62 105 GLU A O 1
ATOM 855 N N . ARG A 1 106 ? 3.825 0.421 2.801 1.00 91.06 106 ARG A N 1
ATOM 856 C CA . ARG A 1 106 ? 3.858 -0.647 3.816 1.00 91.06 106 ARG A CA 1
ATOM 857 C C . ARG A 1 106 ? 4.021 -0.115 5.245 1.00 91.06 106 ARG A C 1
ATOM 859 O O . ARG A 1 106 ? 3.539 -0.746 6.186 1.00 91.06 106 ARG A O 1
ATOM 866 N N . ASN A 1 107 ? 4.686 1.021 5.409 1.00 91.62 107 ASN A N 1
ATOM 867 C CA . ASN A 1 107 ? 4.938 1.648 6.703 1.00 91.62 107 ASN A CA 1
ATOM 868 C C . ASN A 1 107 ? 3.832 2.633 7.107 1.00 91.62 107 ASN A C 1
ATOM 870 O O . ASN A 1 107 ? 3.580 2.813 8.298 1.00 91.62 107 ASN A O 1
ATOM 874 N N . THR A 1 108 ? 3.166 3.255 6.133 1.00 92.06 108 THR A N 1
ATOM 875 C CA . THR A 1 108 ? 2.181 4.323 6.350 1.00 92.06 108 THR A CA 1
ATOM 876 C C . THR A 1 108 ? 0.742 3.812 6.406 1.00 92.06 108 THR A C 1
ATOM 878 O O . THR A 1 108 ? -0.018 4.252 7.270 1.00 92.06 108 THR A O 1
ATOM 881 N N . ILE A 1 109 ? 0.349 2.874 5.531 1.00 91.50 109 ILE A N 1
ATOM 882 C CA . ILE A 1 109 ? -1.034 2.365 5.461 1.00 91.50 109 ILE A CA 1
ATOM 883 C C . ILE A 1 109 ? -1.508 1.803 6.810 1.00 91.50 109 ILE A C 1
ATOM 885 O O . ILE A 1 109 ? -2.597 2.191 7.242 1.00 91.50 109 ILE A O 1
ATOM 889 N N . PRO A 1 110 ? -0.745 0.935 7.511 1.00 92.00 110 PRO A N 1
ATOM 890 C CA . PRO A 1 110 ? -1.228 0.364 8.765 1.00 92.00 110 PRO A CA 1
ATOM 891 C C . PRO A 1 110 ? -1.489 1.435 9.827 1.00 92.00 110 PRO A C 1
ATOM 893 O O . PRO A 1 110 ? -2.527 1.404 10.482 1.00 92.00 110 PRO A O 1
ATOM 896 N N . VAL A 1 111 ? -0.598 2.426 9.944 1.00 92.69 111 VAL A N 1
ATOM 897 C CA . VAL A 1 111 ? -0.763 3.544 10.884 1.00 92.69 111 VAL A CA 1
ATOM 898 C C . VAL A 1 111 ? -2.006 4.361 10.544 1.00 92.69 111 VAL A C 1
ATOM 900 O O . VAL A 1 111 ? -2.797 4.665 11.434 1.00 92.69 111 VAL A O 1
ATOM 903 N N . ALA A 1 112 ? -2.216 4.676 9.263 1.00 91.25 112 ALA A N 1
ATOM 904 C CA . ALA A 1 112 ? -3.379 5.437 8.821 1.00 91.25 112 ALA A CA 1
ATOM 905 C C . ALA A 1 112 ? -4.700 4.700 9.109 1.00 91.25 112 ALA A C 1
ATOM 907 O O . ALA A 1 112 ? -5.666 5.329 9.536 1.00 91.25 112 ALA A O 1
ATOM 908 N N . ILE A 1 113 ? -4.740 3.375 8.923 1.00 91.00 113 ILE A N 1
ATOM 909 C CA . ILE A 1 113 ? -5.911 2.553 9.265 1.00 91.00 113 ILE A CA 1
ATOM 910 C C . ILE A 1 113 ? -6.153 2.572 10.776 1.00 91.00 113 ILE A C 1
ATOM 912 O O . ILE A 1 113 ? -7.266 2.868 11.198 1.00 91.00 113 ILE A O 1
ATOM 916 N N . ILE A 1 114 ? -5.124 2.317 11.591 1.00 93.00 114 ILE A N 1
ATOM 917 C CA . ILE A 1 114 ? -5.253 2.308 13.057 1.00 93.00 114 ILE A CA 1
ATOM 918 C C . ILE A 1 114 ? -5.784 3.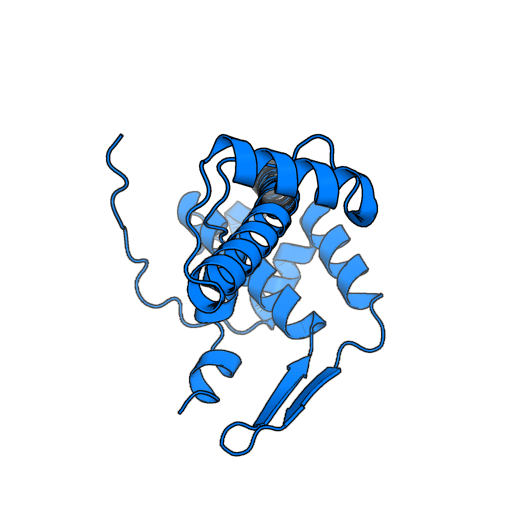650 13.557 1.00 93.00 114 ILE A C 1
ATOM 920 O O . ILE A 1 114 ? -6.748 3.680 14.315 1.00 93.00 114 ILE A O 1
ATOM 924 N N . LYS A 1 115 ? -5.194 4.760 13.106 1.00 93.12 115 LYS A N 1
ATOM 925 C CA . LYS A 1 115 ? -5.635 6.104 13.493 1.00 93.12 115 LYS A CA 1
ATOM 926 C C . LYS A 1 115 ? -7.077 6.377 13.090 1.00 93.12 115 LYS A C 1
ATOM 928 O O . LYS A 1 115 ? -7.826 6.899 13.902 1.00 93.12 115 LYS A O 1
ATOM 933 N N . ARG A 1 116 ? -7.488 5.961 11.889 1.00 91.94 116 ARG A N 1
ATOM 934 C CA . ARG A 1 116 ? -8.880 6.110 11.450 1.00 91.94 116 ARG A CA 1
ATOM 935 C C . ARG A 1 116 ? -9.849 5.377 12.377 1.00 91.94 116 ARG A C 1
ATOM 937 O O . ARG A 1 116 ? -10.898 5.914 12.714 1.00 91.94 116 ARG A O 1
ATOM 944 N N . GLU A 1 117 ? -9.510 4.160 12.791 1.00 93.50 117 GLU A N 1
ATOM 945 C CA . GLU A 1 117 ? -10.355 3.395 13.712 1.00 93.50 117 GLU A CA 1
ATOM 946 C C . GLU A 1 117 ? -10.342 3.989 15.132 1.00 93.50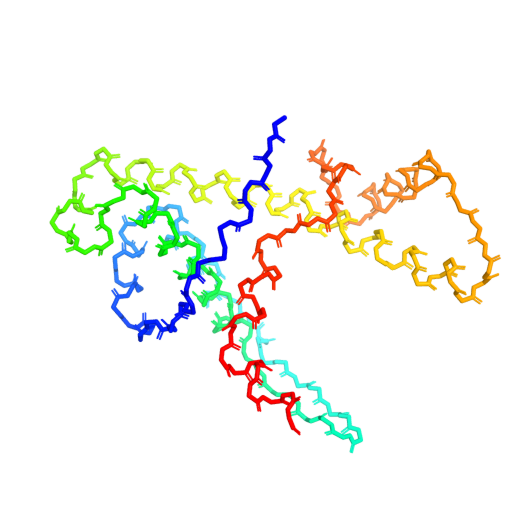 117 GLU A C 1
ATOM 948 O O . GLU A 1 117 ? -11.385 4.028 15.782 1.00 93.50 117 GLU A O 1
ATOM 953 N N . ILE A 1 118 ? -9.210 4.541 15.590 1.00 93.62 118 ILE A N 1
ATOM 954 C CA . ILE A 1 118 ? -9.156 5.334 16.829 1.00 93.62 118 ILE A CA 1
ATOM 955 C C . ILE A 1 118 ? -10.103 6.535 16.731 1.00 93.62 118 ILE A C 1
ATOM 957 O O . ILE A 1 118 ? -10.918 6.728 17.629 1.00 93.62 118 ILE A O 1
ATOM 961 N N . ASP A 1 119 ? -10.046 7.304 15.640 1.00 92.12 119 ASP A N 1
ATOM 962 C CA . ASP A 1 119 ? -10.908 8.471 15.427 1.00 92.12 119 ASP A CA 1
ATOM 963 C C . ASP A 1 119 ? -12.395 8.084 15.453 1.00 92.12 119 ASP A C 1
ATOM 965 O O . ASP A 1 119 ? -13.203 8.777 16.075 1.00 92.12 119 ASP A O 1
ATOM 969 N N . HIS A 1 120 ? -12.761 6.951 14.840 1.00 93.38 120 HIS A N 1
ATOM 970 C CA . HIS A 1 120 ? -14.126 6.418 14.887 1.00 93.38 120 HIS A CA 1
ATOM 971 C C . HIS A 1 120 ? -14.582 6.114 16.319 1.00 93.38 120 HIS A C 1
ATOM 973 O O . HIS A 1 120 ? -15.662 6.550 16.723 1.00 93.38 120 HIS A O 1
ATOM 979 N N . VAL A 1 121 ? -13.755 5.419 17.104 1.00 94.62 121 VAL A N 1
ATOM 980 C CA . VAL A 1 121 ? -14.068 5.094 18.504 1.00 94.62 121 VAL A CA 1
ATOM 981 C C . VAL A 1 121 ? -14.135 6.357 19.363 1.00 94.62 121 VAL A C 1
ATOM 983 O O . VAL A 1 121 ? -15.062 6.510 20.160 1.00 94.62 121 VAL A O 1
ATOM 986 N N . 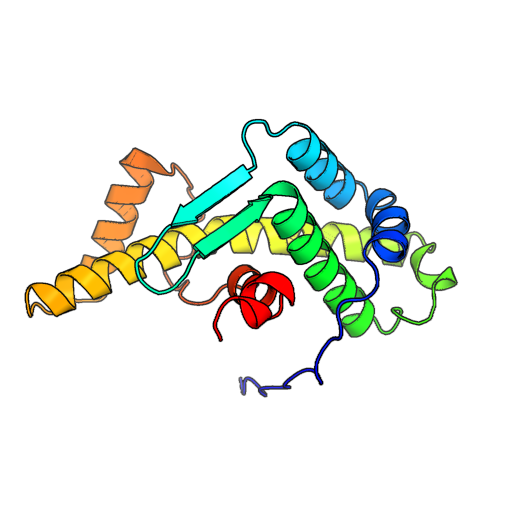CYS A 1 122 ? -13.196 7.288 19.189 1.00 94.06 122 CYS A N 1
ATOM 987 C CA . CYS A 1 122 ? -13.176 8.560 19.904 1.00 94.06 122 CYS A CA 1
ATOM 988 C C . CYS A 1 122 ? -14.441 9.380 19.637 1.00 94.06 122 CYS A C 1
ATOM 990 O O . CYS A 1 122 ? -15.047 9.898 20.576 1.00 94.06 122 CYS A O 1
ATOM 992 N N . ALA A 1 123 ? -14.883 9.437 18.378 1.00 95.00 123 ALA A N 1
ATOM 993 C CA . ALA A 1 123 ? -16.117 10.109 17.991 1.00 95.00 123 ALA A CA 1
ATOM 994 C C . ALA A 1 123 ? -17.361 9.435 18.598 1.00 95.00 123 ALA A C 1
ATOM 996 O O . ALA A 1 123 ? -18.225 10.122 19.143 1.00 95.00 123 ALA A O 1
ATOM 997 N N . GLU A 1 124 ? -17.442 8.101 18.555 1.00 95.62 124 GLU A N 1
ATOM 998 C CA . GLU A 1 124 ? -18.570 7.344 19.112 1.00 95.62 124 GLU A CA 1
ATOM 999 C C . GLU A 1 124 ? -18.669 7.508 20.635 1.00 95.62 124 GLU A C 1
ATOM 1001 O O . GLU A 1 124 ? -19.747 7.752 21.182 1.00 95.62 124 GLU A O 1
ATOM 1006 N N . LYS A 1 125 ? -17.534 7.392 21.331 1.00 95.19 125 LYS A N 1
ATOM 1007 C CA . LYS A 1 125 ? -17.465 7.455 22.797 1.00 95.19 125 LYS A CA 1
ATOM 1008 C C . LYS A 1 125 ? -17.342 8.876 23.340 1.00 95.19 125 LYS A C 1
ATOM 1010 O O . LYS A 1 125 ? -17.404 9.053 24.553 1.00 95.19 125 LYS A O 1
ATOM 1015 N N . LYS A 1 126 ? -17.205 9.878 22.464 1.00 94.81 126 LYS A N 1
ATOM 1016 C CA . LYS A 1 126 ? -16.989 11.292 22.810 1.00 94.81 126 LYS A CA 1
ATOM 1017 C C . LYS A 1 126 ? -15.781 11.490 23.733 1.00 94.81 126 LYS A C 1
ATOM 1019 O O . LYS A 1 126 ? -15.841 12.263 24.687 1.00 94.81 126 LYS A O 1
ATOM 1024 N N . ILE A 1 127 ? -14.695 10.776 23.448 1.00 95.06 127 ILE A N 1
ATOM 1025 C CA . ILE A 1 127 ? -13.424 10.883 24.173 1.00 95.06 127 ILE A CA 1
ATOM 1026 C C . ILE A 1 127 ? -12.387 11.598 23.307 1.00 95.06 127 ILE A C 1
ATOM 1028 O O . ILE A 1 127 ? -12.396 11.480 22.083 1.00 95.06 127 ILE A O 1
ATOM 1032 N N . GLY A 1 128 ? -11.492 12.343 23.951 1.00 93.62 128 GLY A N 1
ATOM 1033 C CA . GLY A 1 128 ? -10.303 12.905 23.318 1.00 93.62 128 GLY A CA 1
ATOM 1034 C C . GLY A 1 128 ? -9.075 12.115 23.748 1.00 93.62 128 GLY A C 1
ATOM 1035 O O . GLY A 1 128 ? -8.954 11.783 24.924 1.00 93.62 128 GLY A O 1
ATOM 1036 N N . LEU A 1 129 ? -8.178 11.833 22.806 1.00 93.50 129 LEU A N 1
ATOM 1037 C CA . LEU A 1 129 ? -6.871 11.245 23.084 1.00 93.50 129 LEU A CA 1
ATOM 1038 C C . LEU A 1 129 ? -5.776 12.222 22.670 1.00 93.50 129 LEU A C 1
ATOM 1040 O O . LEU A 1 129 ? -5.889 12.934 21.671 1.00 93.50 129 LEU A O 1
ATOM 1044 N N . THR A 1 130 ? -4.700 12.235 23.440 1.00 94.25 130 THR A N 1
ATOM 1045 C CA . THR A 1 130 ? -3.465 12.935 23.104 1.00 94.25 130 THR A CA 1
ATOM 1046 C C . THR A 1 130 ? -2.692 12.184 22.017 1.00 94.25 130 THR A C 1
ATOM 1048 O O . THR A 1 130 ? -2.849 10.976 21.820 1.00 94.25 130 THR A O 1
ATOM 1051 N N . SER A 1 131 ? -1.787 12.880 21.324 1.00 91.00 131 SER A N 1
ATOM 1052 C CA . SER A 1 131 ? -0.906 12.258 20.324 1.00 91.00 131 SER A CA 1
ATOM 1053 C C . SER A 1 131 ? -0.046 11.129 20.904 1.00 91.00 131 SER A C 1
ATOM 1055 O O . SER A 1 131 ? 0.268 10.169 20.202 1.00 91.00 131 SER A O 1
ATOM 1057 N N . GLU A 1 132 ? 0.337 11.228 22.179 1.00 94.25 132 GLU A N 1
ATOM 1058 C CA . GLU A 1 132 ? 1.119 10.202 22.870 1.00 94.25 132 GLU A CA 1
ATOM 1059 C C . GLU A 1 132 ? 0.300 8.924 23.098 1.00 94.25 132 GLU A C 1
ATOM 1061 O O . GLU A 1 132 ? 0.768 7.827 22.791 1.00 94.25 132 GLU A O 1
ATOM 1066 N N . GLU A 1 133 ? -0.955 9.058 23.534 1.00 94.88 133 GLU A N 1
ATOM 1067 C CA . GLU A 1 133 ? -1.877 7.928 23.695 1.00 94.88 133 GLU A CA 1
ATOM 1068 C C . GLU A 1 133 ? -2.173 7.242 22.359 1.00 94.88 133 GLU A C 1
ATOM 1070 O O . GLU A 1 133 ? -2.132 6.013 22.274 1.00 94.88 133 GLU A O 1
ATOM 1075 N N . ILE A 1 134 ? -2.389 8.021 21.294 1.00 93.81 134 ILE A N 1
ATOM 1076 C CA . ILE A 1 134 ? -2.576 7.489 19.936 1.00 93.81 134 ILE A CA 1
ATOM 1077 C C . ILE A 1 134 ? -1.348 6.679 19.506 1.00 93.81 134 ILE A C 1
ATOM 1079 O O . ILE A 1 134 ? -1.482 5.545 19.043 1.00 93.81 134 ILE A O 1
ATOM 1083 N N . ASN A 1 135 ? -0.143 7.226 19.688 1.00 93.56 135 ASN A N 1
ATOM 1084 C CA . ASN A 1 135 ? 1.096 6.534 19.333 1.00 93.56 135 ASN A CA 1
ATOM 1085 C C . ASN A 1 135 ? 1.285 5.241 20.133 1.00 93.56 135 ASN A C 1
ATOM 1087 O O . ASN A 1 135 ? 1.723 4.239 19.570 1.00 93.56 135 ASN A O 1
ATOM 1091 N N . ARG A 1 136 ? 0.898 5.231 21.412 1.00 95.06 136 ARG A N 1
ATOM 1092 C CA . ARG A 1 136 ? 0.937 4.026 22.244 1.00 95.06 136 ARG A CA 1
ATOM 1093 C C . ARG A 1 136 ? -0.016 2.944 21.737 1.00 95.06 136 ARG A C 1
ATOM 1095 O O . ARG A 1 136 ? 0.347 1.772 21.735 1.00 95.06 136 ARG A O 1
ATOM 1102 N N . ILE A 1 137 ? -1.213 3.314 21.280 1.00 94.31 137 ILE A N 1
ATOM 1103 C CA . ILE A 1 137 ? -2.148 2.361 20.661 1.00 94.31 137 ILE A CA 1
ATOM 1104 C C . ILE A 1 137 ? -1.547 1.792 19.370 1.00 94.31 137 ILE A C 1
ATOM 1106 O O . ILE A 1 137 ? -1.597 0.580 19.162 1.00 94.31 137 ILE A O 1
ATOM 1110 N N . VAL A 1 138 ? -0.938 2.640 18.532 1.00 93.94 138 VAL A N 1
ATOM 1111 C CA . VAL A 1 138 ? -0.243 2.196 17.311 1.00 93.94 138 VAL A CA 1
ATOM 1112 C C . VAL A 1 138 ? 0.853 1.180 17.641 1.00 93.94 138 VAL A C 1
ATOM 1114 O O . VAL A 1 138 ? 0.917 0.143 16.984 1.00 93.94 138 VAL A O 1
ATOM 1117 N N . ASP A 1 139 ? 1.662 1.426 18.674 1.00 94.19 139 ASP A N 1
ATOM 1118 C CA . ASP A 1 139 ? 2.706 0.493 19.116 1.00 94.19 139 ASP A CA 1
ATOM 1119 C C . ASP A 1 139 ? 2.124 -0.848 19.577 1.00 94.19 139 ASP A C 1
ATOM 1121 O O . ASP A 1 139 ? 2.556 -1.898 19.105 1.00 94.19 139 ASP A O 1
ATOM 1125 N N . ILE A 1 140 ? 1.077 -0.825 20.409 1.00 95.06 140 ILE A N 1
ATOM 1126 C CA . ILE A 1 140 ? 0.407 -2.043 20.894 1.00 95.06 140 ILE A CA 1
ATOM 1127 C C . ILE A 1 140 ? -0.141 -2.878 19.728 1.00 95.06 140 ILE A C 1
ATOM 1129 O O . ILE A 1 140 ? 0.005 -4.103 19.711 1.00 95.06 140 ILE A O 1
ATOM 1133 N N . VAL A 1 141 ? -0.791 -2.238 18.751 1.00 93.88 141 VAL A N 1
ATOM 1134 C CA . VAL A 1 141 ? -1.324 -2.939 17.572 1.00 93.88 141 VAL A CA 1
ATOM 1135 C C . VAL A 1 141 ? -0.186 -3.471 16.703 1.00 93.88 141 VAL A C 1
ATOM 1137 O O . VAL A 1 141 ? -0.272 -4.595 16.202 1.00 93.88 141 VAL A O 1
ATOM 1140 N N . ASN A 1 142 ? 0.894 -2.703 16.547 1.00 93.00 142 ASN A N 1
ATOM 1141 C CA . ASN A 1 142 ? 2.059 -3.127 15.788 1.00 93.00 142 ASN A CA 1
ATOM 1142 C C . ASN A 1 142 ? 2.696 -4.380 16.388 1.00 93.00 142 ASN A C 1
ATOM 1144 O O . ASN A 1 142 ? 2.856 -5.370 15.680 1.00 93.00 142 ASN A O 1
ATOM 1148 N N . GLU A 1 143 ? 2.990 -4.369 17.686 1.00 94.12 143 GLU A N 1
ATOM 1149 C CA . GLU A 1 143 ? 3.597 -5.500 18.3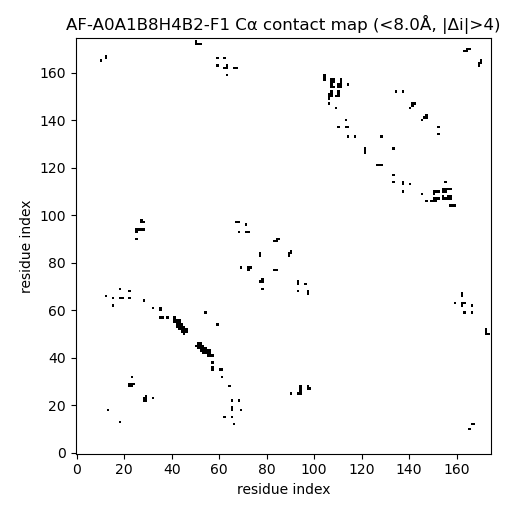96 1.00 94.12 143 GLU A CA 1
ATOM 1150 C C . GLU A 1 143 ? 2.756 -6.776 18.275 1.00 94.12 143 GLU A C 1
ATOM 1152 O O . GLU A 1 143 ? 3.293 -7.863 18.051 1.00 94.12 143 GLU A O 1
ATOM 1157 N N . LYS A 1 144 ? 1.429 -6.648 18.374 1.00 93.88 144 LYS A N 1
ATOM 1158 C CA . LYS A 1 144 ? 0.517 -7.797 18.372 1.00 93.88 144 LYS A CA 1
ATOM 1159 C C . LYS A 1 144 ? 0.190 -8.341 16.984 1.00 93.88 144 LYS A C 1
ATOM 1161 O O . LYS A 1 144 ? -0.051 -9.540 16.863 1.00 93.88 144 LYS A O 1
ATOM 1166 N N . HIS A 1 145 ? 0.125 -7.487 15.959 1.00 92.00 145 HIS A N 1
ATOM 1167 C CA . HIS A 1 145 ? -0.511 -7.855 14.688 1.00 92.00 145 HIS A CA 1
ATOM 1168 C C . HIS A 1 145 ? 0.297 -7.539 13.426 1.00 92.00 145 HIS A C 1
ATOM 1170 O O . HIS A 1 145 ? 0.082 -8.203 12.415 1.00 92.00 145 HIS A O 1
ATOM 1176 N N . ILE A 1 146 ? 1.190 -6.544 13.444 1.00 90.12 146 ILE A N 1
ATOM 1177 C CA . ILE A 1 146 ? 1.861 -6.064 12.218 1.00 90.12 146 ILE A CA 1
ATOM 1178 C C . ILE A 1 146 ? 3.349 -6.428 12.206 1.00 90.12 146 ILE A C 1
ATOM 1180 O O . ILE A 1 146 ? 3.871 -6.821 11.164 1.00 90.12 146 ILE A O 1
ATOM 1184 N N . GLN A 1 147 ? 4.021 -6.310 13.353 1.00 90.25 147 GLN A N 1
ATOM 1185 C CA . GLN A 1 147 ? 5.437 -6.620 13.557 1.00 90.25 147 GLN A CA 1
ATOM 1186 C C . GLN A 1 147 ? 6.361 -5.873 12.578 1.00 90.25 147 GLN A C 1
ATOM 1188 O O . GLN A 1 147 ? 7.305 -6.438 12.025 1.00 90.25 147 GLN A O 1
ATOM 1193 N N . ASN A 1 148 ? 6.087 -4.585 12.347 1.00 88.38 148 ASN A N 1
ATOM 1194 C CA . ASN A 1 148 ? 6.886 -3.720 11.483 1.00 88.38 148 ASN A CA 1
ATOM 1195 C C . ASN A 1 148 ? 7.663 -2.690 12.320 1.00 88.38 148 ASN A C 1
ATOM 1197 O O . ASN A 1 148 ? 7.080 -1.819 12.961 1.00 88.38 148 ASN A O 1
ATOM 1201 N N . ASN A 1 149 ? 8.992 -2.758 12.297 1.00 86.62 149 ASN A N 1
ATOM 1202 C CA . ASN A 1 149 ? 9.870 -1.846 13.036 1.00 86.62 149 ASN A CA 1
ATOM 1203 C C . ASN A 1 149 ? 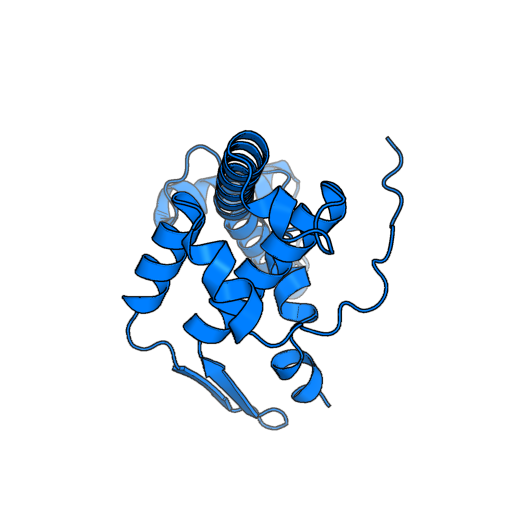10.017 -0.454 12.391 1.00 86.62 149 ASN A C 1
ATOM 1205 O O . ASN A 1 149 ? 10.664 0.412 12.972 1.00 86.62 149 ASN A O 1
ATOM 1209 N N . MET A 1 150 ? 9.435 -0.230 11.209 1.00 88.81 150 MET A N 1
ATOM 1210 C CA . MET A 1 150 ? 9.560 1.013 10.441 1.00 88.81 150 MET A CA 1
ATOM 1211 C C . MET A 1 150 ? 8.230 1.760 10.264 1.00 88.81 150 MET A C 1
ATOM 1213 O O . MET A 1 150 ? 8.099 2.546 9.329 1.00 88.81 150 MET A O 1
ATOM 1217 N N . LEU A 1 151 ? 7.223 1.520 11.114 1.00 88.94 151 LEU A N 1
ATOM 1218 C CA . LEU A 1 151 ? 5.937 2.219 10.997 1.00 88.94 151 LEU A CA 1
ATOM 1219 C C . LEU A 1 151 ? 6.101 3.745 11.068 1.00 88.94 151 LEU A C 1
ATOM 1221 O O . LEU A 1 151 ? 6.695 4.286 12.001 1.00 88.94 151 LEU A O 1
ATOM 1225 N N . ALA A 1 152 ? 5.511 4.438 10.095 1.00 88.75 152 ALA A N 1
ATOM 1226 C CA . ALA A 1 152 ? 5.534 5.893 10.015 1.00 88.75 152 ALA A CA 1
ATOM 1227 C C . ALA A 1 152 ? 4.440 6.473 10.923 1.00 88.75 152 ALA A C 1
ATOM 1229 O O . ALA A 1 152 ? 3.291 6.614 10.504 1.00 88.75 152 ALA A O 1
ATOM 1230 N N . LYS A 1 153 ? 4.770 6.760 12.191 1.00 82.81 153 LYS A N 1
ATOM 1231 C CA . LYS A 1 153 ? 3.802 7.206 13.217 1.00 82.81 153 LYS A CA 1
ATOM 1232 C C . LYS A 1 153 ? 3.123 8.537 12.904 1.00 82.81 153 LYS A C 1
ATOM 1234 O O . LYS A 1 153 ? 2.038 8.798 13.407 1.00 82.81 153 LYS A O 1
ATOM 1239 N N . ASP A 1 154 ? 3.714 9.373 12.067 1.00 82.69 154 ASP A N 1
ATOM 1240 C CA . ASP A 1 154 ? 3.137 10.605 11.520 1.00 82.69 154 ASP A CA 1
ATOM 1241 C C . ASP A 1 154 ? 2.250 10.356 10.286 1.00 82.69 154 ASP A C 1
ATOM 1243 O O . ASP A 1 154 ? 1.492 11.231 9.869 1.00 82.69 154 ASP A O 1
ATOM 1247 N N . GLY A 1 155 ? 2.263 9.134 9.755 1.00 74.81 155 GLY A N 1
ATOM 1248 C CA . GLY A 1 155 ? 1.465 8.695 8.624 1.00 74.81 155 GLY A CA 1
ATOM 1249 C C . GLY A 1 155 ? -0.032 8.916 8.834 1.00 74.81 155 GLY A C 1
ATOM 1250 O O . GLY A 1 155 ? -0.631 8.384 9.771 1.00 74.81 155 GLY A O 1
ATOM 1251 N N . ALA A 1 156 ? -0.632 9.711 7.949 1.00 69.12 156 ALA A N 1
ATOM 1252 C CA . ALA A 1 156 ? -2.079 9.940 7.875 1.00 69.12 156 ALA A CA 1
ATOM 1253 C C . ALA A 1 156 ? -2.615 9.851 6.437 1.00 69.12 156 ALA A C 1
ATOM 1255 O O . ALA A 1 156 ? -3.787 9.553 6.220 1.00 69.12 156 ALA A O 1
ATOM 1256 N N . THR A 1 157 ? -1.757 10.084 5.441 1.00 72.44 157 THR A N 1
ATOM 1257 C CA . THR A 1 157 ? -2.108 10.041 4.019 1.00 72.44 157 THR A CA 1
ATOM 1258 C C . THR A 1 157 ? -1.208 9.055 3.296 1.00 72.44 157 THR A C 1
ATOM 1260 O O . THR A 1 157 ? -0.046 8.893 3.655 1.00 72.44 157 THR A O 1
ATOM 1263 N N . TYR A 1 158 ? -1.762 8.368 2.302 1.00 78.25 158 TYR A N 1
ATOM 1264 C CA . TYR A 1 158 ? -1.050 7.375 1.511 1.00 78.25 158 TYR A CA 1
ATOM 1265 C C . TYR A 1 158 ? -1.614 7.357 0.087 1.00 78.25 158 TYR A C 1
ATOM 1267 O O . TYR A 1 158 ? -2.813 7.566 -0.142 1.00 78.25 158 TYR A O 1
ATOM 1275 N N . SER A 1 159 ? -0.732 7.163 -0.887 1.00 78.94 159 SER A N 1
ATOM 1276 C CA . SER A 1 159 ? -1.026 7.339 -2.311 1.00 78.94 159 SER A CA 1
ATOM 1277 C C . SER A 1 159 ? -1.891 6.210 -2.878 1.00 78.94 159 SER A C 1
ATOM 1279 O O . SER A 1 159 ? -2.639 6.427 -3.840 1.00 78.94 159 SER A O 1
ATOM 1281 N N . THR A 1 160 ? -1.890 5.032 -2.240 1.00 80.50 160 THR A N 1
ATOM 1282 C CA . THR A 1 160 ? -2.788 3.931 -2.616 1.00 80.50 160 THR A CA 1
ATOM 1283 C C . THR A 1 160 ? -4.256 4.354 -2.517 1.00 80.50 160 THR A C 1
ATOM 1285 O O . THR A 1 160 ? -5.037 4.053 -3.419 1.00 80.50 160 THR A O 1
ATOM 1288 N N . MET A 1 161 ? -4.648 5.130 -1.494 1.00 76.25 161 MET A N 1
ATOM 1289 C CA . MET A 1 161 ? -6.038 5.592 -1.358 1.00 76.25 161 MET A CA 1
ATOM 1290 C C . MET A 1 161 ? -6.454 6.513 -2.505 1.00 76.25 161 MET A C 1
ATOM 1292 O O . MET A 1 161 ? -7.582 6.445 -2.989 1.00 76.25 161 MET A O 1
ATOM 1296 N N . PHE A 1 162 ? -5.549 7.386 -2.947 1.00 70.50 162 PHE A N 1
ATOM 1297 C CA . PHE A 1 162 ? -5.802 8.263 -4.085 1.00 70.50 162 PHE A CA 1
ATOM 1298 C C . PHE A 1 162 ? -5.983 7.454 -5.373 1.00 70.50 162 PHE A C 1
ATOM 1300 O O . PHE A 1 162 ? -6.937 7.680 -6.116 1.00 70.50 162 PHE A O 1
ATOM 1307 N N . SER A 1 163 ? -5.132 6.448 -5.577 1.00 71.12 163 SER A N 1
ATOM 1308 C CA . SER A 1 163 ? -5.218 5.536 -6.719 1.00 71.12 163 SER A CA 1
ATOM 1309 C C . SER A 1 163 ? -6.547 4.771 -6.749 1.00 71.12 163 SER A C 1
ATOM 1311 O O . SER A 1 163 ? -7.175 4.668 -7.798 1.00 71.12 163 SER A O 1
ATOM 1313 N N . LEU A 1 164 ? -7.030 4.314 -5.589 1.00 72.00 164 LEU A N 1
ATOM 1314 C CA . LEU A 1 164 ? -8.336 3.657 -5.464 1.00 72.00 164 LEU A CA 1
ATOM 1315 C C . LEU A 1 164 ? -9.513 4.615 -5.710 1.00 72.00 164 LEU A C 1
ATOM 1317 O O . LEU A 1 164 ? -10.510 4.213 -6.301 1.00 72.00 164 LEU A O 1
ATOM 1321 N N . LYS A 1 165 ? -9.412 5.887 -5.303 1.00 69.06 165 LYS A N 1
ATOM 1322 C CA . LYS A 1 165 ? -10.446 6.905 -5.580 1.00 69.06 165 LYS A CA 1
ATOM 1323 C C . LYS A 1 165 ? -10.541 7.269 -7.063 1.00 69.06 165 LYS A C 1
ATOM 1325 O O . LYS A 1 165 ? -11.626 7.597 -7.536 1.00 69.06 165 LYS A O 1
ATOM 1330 N N . LEU A 1 166 ? -9.417 7.236 -7.777 1.00 61.88 166 LEU A N 1
ATOM 1331 C CA . LEU A 1 166 ? -9.356 7.487 -9.218 1.00 61.88 166 LEU A CA 1
ATOM 1332 C C . LEU A 1 166 ? -9.794 6.288 -10.064 1.00 61.88 166 LEU A C 1
ATOM 1334 O O . LEU A 1 166 ? -10.017 6.447 -11.266 1.00 61.88 166 LEU A O 1
ATOM 1338 N N . ASP A 1 167 ? -9.926 5.102 -9.467 1.00 63.59 167 ASP A N 1
ATOM 1339 C CA . ASP A 1 167 ? -10.391 3.927 -10.185 1.00 63.59 167 ASP A CA 1
ATOM 1340 C C . ASP A 1 167 ? -11.830 4.144 -10.694 1.00 63.59 167 ASP A C 1
ATOM 1342 O O . ASP A 1 167 ? -12.780 4.436 -9.954 1.00 63.59 167 ASP A O 1
ATOM 1346 N N . GLY A 1 168 ? -11.976 4.040 -12.015 1.00 55.72 168 GLY A N 1
ATOM 1347 C CA . GLY A 1 168 ? -13.227 4.279 -12.72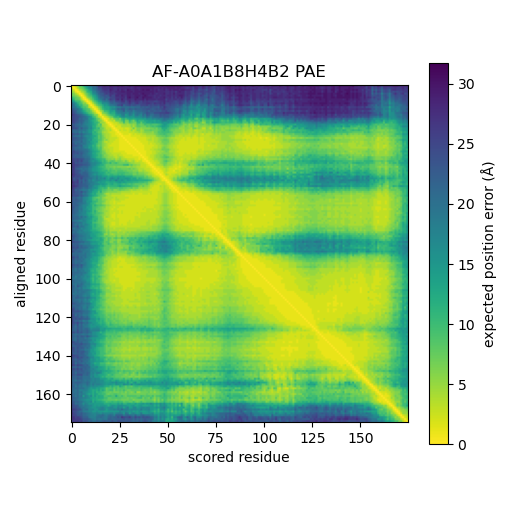8 1.00 55.72 168 GLY A CA 1
ATOM 1348 C C . GLY A 1 168 ? -14.349 3.312 -12.343 1.00 55.72 168 GLY A C 1
ATOM 1349 O O . GLY A 1 168 ? -15.519 3.655 -12.505 1.00 55.72 168 GLY A O 1
ATOM 1350 N N . GLU A 1 169 ? -14.031 2.112 -11.848 1.00 52.84 169 GLU A N 1
ATOM 1351 C CA . GLU A 1 169 ? -15.043 1.145 -11.421 1.00 52.84 169 GLU A CA 1
ATOM 1352 C C . GLU A 1 169 ? -15.573 1.431 -10.019 1.00 52.84 169 GLU A C 1
ATOM 1354 O O . GLU A 1 169 ? -16.771 1.266 -9.786 1.00 52.84 169 GLU A O 1
ATOM 1359 N N . LEU A 1 170 ? -14.721 1.903 -9.107 1.00 53.78 170 LEU A N 1
ATOM 1360 C CA . LEU A 1 170 ? -15.142 2.354 -7.777 1.00 53.78 170 LEU A CA 1
ATOM 1361 C C . LEU A 1 170 ? -15.943 3.663 -7.848 1.00 53.78 170 LEU A C 1
ATOM 1363 O O . LEU A 1 170 ? -16.948 3.820 -7.159 1.00 53.78 170 LEU A O 1
ATOM 1367 N N . SER A 1 171 ? -15.547 4.588 -8.722 1.00 51.34 171 SER A N 1
ATOM 1368 C CA . SER A 1 171 ? -16.220 5.886 -8.881 1.00 51.34 171 SER A CA 1
ATOM 1369 C C . SER A 1 171 ? -17.549 5.817 -9.650 1.00 51.34 171 SER A C 1
ATOM 1371 O O . SER A 1 171 ? -18.442 6.618 -9.379 1.00 51.34 171 SER A O 1
ATOM 1373 N N . LYS A 1 172 ? -17.735 4.854 -10.568 1.00 48.44 172 LYS A N 1
ATOM 1374 C CA . LYS A 1 172 ? -19.015 4.646 -11.282 1.00 48.44 172 LYS A CA 1
ATOM 1375 C C . LYS A 1 172 ? -20.080 3.914 -10.461 1.00 48.44 172 LYS A C 1
ATOM 1377 O O . LYS A 1 172 ? -21.256 4.096 -10.748 1.00 48.44 172 LYS A O 1
ATOM 1382 N N . LYS A 1 173 ? -19.686 3.098 -9.476 1.00 48.16 173 LYS A N 1
ATOM 1383 C CA . LYS A 1 173 ? -20.597 2.294 -8.631 1.00 48.16 173 LYS A CA 1
ATOM 1384 C C . LYS A 1 173 ? -21.065 3.020 -7.352 1.00 48.16 173 LYS A C 1
ATOM 1386 O O . LYS A 1 173 ? -21.803 2.433 -6.573 1.00 48.16 173 LYS A O 1
ATOM 1391 N N . ASN A 1 174 ? -20.645 4.276 -7.154 1.00 41.38 174 ASN A N 1
ATOM 1392 C CA . ASN A 1 174 ? -21.032 5.158 -6.037 1.00 41.38 174 ASN A CA 1
ATOM 1393 C C . ASN A 1 174 ? -22.053 6.250 -6.443 1.00 41.38 174 ASN A C 1
ATOM 1395 O O . ASN A 1 174 ? -22.155 7.276 -5.770 1.00 41.38 174 ASN A O 1
ATOM 1399 N N . LYS A 1 175 ? -22.768 6.067 -7.558 1.00 39.69 175 LYS A N 1
ATOM 1400 C CA . LYS A 1 175 ? -23.934 6.875 -7.948 1.00 39.69 175 LYS A CA 1
ATOM 1401 C C . LYS A 1 175 ? -25.182 6.017 -7.862 1.00 39.69 175 LYS A C 1
ATOM 1403 O O . LYS A 1 175 ? -26.221 6.583 -7.472 1.00 39.69 175 LYS A O 1
#

Secondary structure (DSSP, 8-state):
---------------HHHHHHHHHTSHHHHHHHHHHHT----EEEEE-SS-EEEEEHHHHHHHHHHHHHHHHHHHTT-TT-HHHHTSHHHHHHHHHHHHHHHHHHHHHHHHHHHHHHHHHHHHHHT----HHHHHHHHHHHIIIII--TT--TT----HHHHHHHH-HHHHHTT-

Organism: NCBI:txid368603

Solvent-accessible surface area (backbone atoms only — not comparable to full-atom values): 10409 Å² total; per-residue (Å²): 134,86,83,76,84,74,75,73,73,84,74,72,82,69,70,69,74,68,55,52,62,62,44,54,74,29,72,56,54,29,53,52,51,56,54,46,72,68,59,73,87,43,72,45,77,48,82,50,99,89,45,70,47,76,49,46,50,51,61,52,51,52,49,38,53,49,52,52,52,52,50,53,29,49,76,71,72,37,65,92,35,70,73,54,60,70,37,68,68,51,39,50,52,53,34,50,50,54,51,51,49,52,52,48,47,69,20,21,48,61,40,28,51,52,51,52,54,50,52,51,50,27,63,74,70,72,51,87,80,52,74,67,57,52,50,51,51,53,48,54,49,27,71,75,75,66,70,60,95,68,56,36,84,84,31,71,76,58,69,66,61,54,40,55,64,66,32,66,69,61,57,65,64,72,116

Foldseek 3Di:
DDPPPPPDDQPDQDPLPPQVVLLCVQPQSVVVLVVLVPDDPQWDWDDDPQFTDIDGNSVLVSLLSSVVLCVLCVVVVCNVPVVVSPDPVNSVVSNVVSVVLVVVCLQQVLLQVLVVVVVVVCVVVVHDDDLVVSLVSSVVCCVPPPVDPRHPNVRNDHVSVVSSCSPPRNVVRVD